Protein AF-A0A381TV10-F1 (afdb_monomer_lite)

InterPro domains:
  IPR001986 Enolpyruvate transferase domain [PF00275] (2-120)
  IPR013792 RNA 3'-terminal phosphate cyclase/enolpyruvate transferase, alpha/beta [SSF55205] (2-122)
  IPR023193 3-phosphoshikimate 1-carboxyvinyltransferase, conserved site [PS00104] (57-71)
  IPR036968 Enolpyruvate transferase domain superfamily [G3DSA:3.65.10.10] (1-124)

Radius of gyration: 14.36 Å; chains: 1; bounding box: 28×39×33 Å

Structure (mmCIF, N/CA/C/O backbone):
data_AF-A0A381TV10-F1
#
_entry.id   AF-A0A381TV10-F1
#
loop_
_atom_site.group_PDB
_atom_site.id
_atom_site.type_symbol
_atom_site.label_atom_id
_atom_site.label_alt_id
_atom_site.label_comp_id
_atom_site.label_asym_id
_atom_site.label_entity_id
_atom_site.label_seq_id
_atom_site.pdbx_PDB_ins_code
_atom_site.Cartn_x
_atom_site.Cartn_y
_atom_site.Cartn_z
_atom_site.occupancy
_atom_site.B_iso_or_equiv
_atom_site.auth_seq_id
_atom_site.auth_comp_id
_atom_site.auth_asym_id
_atom_site.auth_atom_id
_atom_site.pdbx_PDB_model_num
ATOM 1 N N . MET A 1 1 ? -2.632 3.623 8.572 1.00 87.94 1 MET A N 1
ATOM 2 C CA . MET A 1 1 ? -3.908 3.319 7.891 1.00 87.94 1 MET A CA 1
ATOM 3 C C . MET A 1 1 ? -4.742 2.314 8.672 1.00 87.94 1 MET A C 1
ATOM 5 O O . MET A 1 1 ? -5.803 2.692 9.119 1.00 87.94 1 MET A O 1
ATOM 9 N N . LEU A 1 2 ? -4.292 1.072 8.886 1.00 91.69 2 LEU A N 1
ATOM 10 C CA . LEU A 1 2 ? -5.159 0.019 9.450 1.00 91.69 2 LEU A CA 1
ATOM 11 C C . LEU A 1 2 ? -5.607 0.226 10.913 1.00 91.69 2 LEU A C 1
ATOM 13 O O . LEU A 1 2 ? -6.577 -0.389 11.332 1.00 91.69 2 LEU A O 1
ATOM 17 N N . ALA A 1 3 ? -4.914 1.065 11.687 1.00 93.31 3 ALA A N 1
ATOM 18 C CA . ALA A 1 3 ? -5.284 1.382 13.067 1.00 93.31 3 ALA A CA 1
ATOM 19 C C . ALA A 1 3 ? -6.505 2.318 13.152 1.00 93.31 3 ALA A C 1
ATOM 21 O O . ALA A 1 3 ? -6.863 2.969 12.171 1.00 93.31 3 ALA A O 1
ATOM 22 N N . GLU A 1 4 ? -7.093 2.425 14.343 1.00 92.38 4 GLU A N 1
ATOM 23 C CA . GLU A 1 4 ? -8.036 3.488 14.707 1.00 92.38 4 GLU A CA 1
ATOM 24 C C . GLU A 1 4 ? -7.279 4.723 15.239 1.00 92.38 4 GLU A C 1
ATOM 26 O O . GLU A 1 4 ? -6.196 4.598 15.815 1.00 92.38 4 GLU A O 1
ATOM 31 N N . GLY A 1 5 ? -7.848 5.921 15.071 1.00 93.56 5 GLY A N 1
ATOM 32 C CA . GLY A 1 5 ? -7.325 7.157 15.666 1.00 93.56 5 GLY A CA 1
ATOM 33 C C . GLY A 1 5 ? -6.203 7.813 14.859 1.00 93.56 5 GLY A C 1
ATOM 34 O O . GLY A 1 5 ? -6.201 7.764 13.635 1.00 93.56 5 GLY A O 1
ATOM 35 N N . HIS A 1 6 ? -5.260 8.474 15.533 1.00 94.75 6 HIS A N 1
ATOM 36 C CA . HIS A 1 6 ? -4.122 9.147 14.898 1.00 94.75 6 HIS A CA 1
ATOM 37 C C . HIS A 1 6 ? -2.813 8.497 15.342 1.00 94.75 6 HIS A C 1
ATOM 39 O O . HIS A 1 6 ? -2.603 8.254 16.529 1.00 94.75 6 HIS A O 1
ATOM 45 N N . THR A 1 7 ? -1.927 8.216 14.389 1.00 96.75 7 THR A N 1
ATOM 46 C CA . THR A 1 7 ? -0.581 7.699 14.660 1.00 96.75 7 THR A CA 1
ATOM 47 C C . THR A 1 7 ? 0.454 8.723 14.232 1.00 96.75 7 THR A C 1
ATOM 49 O O . THR A 1 7 ? 0.514 9.086 13.058 1.00 96.75 7 THR A O 1
ATOM 52 N N . GLU A 1 8 ? 1.298 9.145 15.170 1.00 96.38 8 GLU A N 1
ATOM 53 C CA . GLU A 1 8 ? 2.472 9.962 14.877 1.00 96.38 8 GLU A CA 1
ATOM 54 C C . GLU A 1 8 ? 3.708 9.076 14.740 1.00 96.38 8 GLU A C 1
ATOM 56 O O . GLU A 1 8 ? 4.010 8.255 15.608 1.00 96.38 8 GLU A O 1
ATOM 61 N N . ILE A 1 9 ? 4.427 9.235 13.632 1.00 94.88 9 ILE A N 1
ATOM 62 C CA . ILE A 1 9 ? 5.675 8.523 13.366 1.00 94.88 9 ILE A CA 1
ATOM 63 C C . ILE A 1 9 ? 6.804 9.545 13.398 1.00 94.88 9 ILE A C 1
ATOM 65 O O . ILE A 1 9 ? 6.805 10.500 12.622 1.00 94.88 9 ILE A O 1
ATOM 69 N N . HIS A 1 10 ? 7.763 9.325 14.294 1.00 94.62 10 HIS A N 1
ATOM 70 C CA . HIS A 1 10 ? 8.947 10.163 14.472 1.00 94.62 10 HIS A CA 1
ATOM 71 C C . HIS A 1 10 ? 10.178 9.525 13.834 1.00 94.62 10 HIS A C 1
ATOM 73 O O . HIS A 1 10 ? 10.244 8.304 13.686 1.00 94.62 10 HIS A O 1
ATOM 79 N N . ASN A 1 11 ? 11.181 10.357 13.531 1.00 92.69 11 ASN A N 1
ATOM 80 C CA . ASN A 1 11 ? 12.442 9.925 12.924 1.00 92.69 11 ASN A CA 1
ATOM 81 C C . ASN A 1 11 ? 12.212 9.130 11.627 1.00 92.69 11 ASN A C 1
ATOM 83 O O . ASN A 1 11 ? 12.858 8.112 11.369 1.00 92.69 11 ASN A O 1
ATOM 87 N N . LEU A 1 12 ? 11.234 9.576 10.837 1.00 91.12 12 LEU A N 1
ATOM 88 C CA . LEU A 1 12 ? 10.893 8.953 9.575 1.00 91.12 12 LEU A CA 1
ATOM 89 C C . LEU A 1 12 ? 12.065 9.111 8.602 1.00 91.12 12 LEU A C 1
ATOM 91 O O . LEU A 1 12 ? 12.575 10.213 8.403 1.00 91.12 12 LEU A O 1
ATOM 95 N N . LEU A 1 13 ? 12.479 8.011 7.977 1.00 89.50 13 LEU A N 1
ATOM 96 C CA . LEU A 1 13 ? 13.496 8.055 6.936 1.00 89.50 13 LEU A CA 1
ATOM 97 C C . LEU A 1 13 ? 12.960 8.842 5.732 1.00 89.50 13 LEU A C 1
ATOM 99 O O . LEU A 1 13 ? 12.031 8.378 5.065 1.00 89.50 13 LEU A O 1
ATOM 103 N N . ASP A 1 14 ? 13.562 9.990 5.417 1.00 88.12 14 ASP A N 1
ATOM 104 C CA . ASP A 1 14 ? 13.262 10.704 4.175 1.00 88.12 14 ASP A CA 1
ATOM 105 C C . ASP A 1 14 ? 13.939 9.992 2.998 1.00 88.12 14 ASP A C 1
ATOM 107 O O . ASP A 1 14 ? 15.118 10.178 2.705 1.00 88.12 14 ASP A O 1
ATOM 111 N N . SER A 1 15 ? 13.178 9.109 2.359 1.00 90.88 15 SER A N 1
ATOM 112 C CA . SER A 1 15 ? 13.596 8.335 1.195 1.00 90.88 15 SER A CA 1
ATOM 113 C C . SER A 1 15 ? 12.498 8.324 0.143 1.00 90.88 15 SER A C 1
ATOM 115 O O . SER A 1 15 ? 11.328 8.582 0.445 1.00 90.88 15 SER A O 1
ATOM 117 N N . ASP A 1 16 ? 12.862 7.973 -1.088 1.00 89.44 16 ASP A N 1
ATOM 118 C CA . ASP A 1 16 ? 11.888 7.810 -2.166 1.00 89.44 16 ASP A CA 1
ATOM 119 C C . ASP A 1 16 ? 10.818 6.774 -1.808 1.00 89.44 16 ASP A C 1
ATOM 121 O O . ASP A 1 16 ? 9.639 7.023 -2.039 1.00 89.44 16 ASP A O 1
ATOM 125 N N . ASP A 1 17 ? 11.190 5.663 -1.170 1.00 91.38 17 ASP A N 1
ATOM 126 C CA . ASP A 1 17 ? 10.247 4.629 -0.735 1.00 91.38 17 ASP A CA 1
ATOM 127 C C . ASP A 1 17 ? 9.186 5.191 0.225 1.00 91.38 17 ASP A C 1
ATOM 129 O O . ASP A 1 17 ? 7.987 4.967 0.036 1.00 91.38 17 ASP A O 1
ATOM 133 N N . THR A 1 18 ? 9.612 5.986 1.210 1.00 92.25 18 THR A N 1
ATOM 134 C CA . THR A 1 18 ? 8.706 6.651 2.156 1.00 92.25 18 THR A CA 1
ATOM 135 C C . THR A 1 18 ? 7.779 7.635 1.447 1.00 92.25 18 THR A C 1
ATOM 137 O O . THR A 1 18 ? 6.578 7.656 1.711 1.00 92.25 18 THR A O 1
ATOM 140 N N . ARG A 1 19 ? 8.311 8.430 0.511 1.00 93.25 19 ARG A N 1
ATOM 141 C CA . ARG A 1 19 ? 7.522 9.400 -0.263 1.00 93.25 19 ARG A CA 1
ATOM 142 C C . ARG A 1 19 ? 6.463 8.696 -1.111 1.00 93.25 19 ARG A C 1
ATOM 144 O O . ARG A 1 19 ? 5.305 9.099 -1.082 1.00 93.25 19 ARG A O 1
ATOM 151 N N . ARG A 1 20 ? 6.820 7.588 -1.773 1.00 95.81 20 ARG A N 1
ATOM 152 C CA . ARG A 1 20 ? 5.874 6.767 -2.550 1.00 95.81 20 ARG A CA 1
ATOM 153 C C . ARG A 1 20 ? 4.801 6.127 -1.679 1.00 95.81 20 ARG A C 1
ATOM 155 O O . ARG A 1 20 ? 3.653 6.055 -2.104 1.00 95.81 20 ARG A O 1
ATOM 162 N N . MET A 1 21 ? 5.143 5.703 -0.462 1.00 95.88 21 MET A N 1
ATOM 163 C CA . MET A 1 21 ? 4.147 5.215 0.494 1.00 95.88 21 MET A CA 1
ATOM 164 C C . MET A 1 21 ? 3.150 6.317 0.878 1.00 95.88 21 MET A C 1
ATOM 166 O O . MET A 1 21 ? 1.946 6.078 0.854 1.00 95.88 21 MET A O 1
ATOM 170 N N . VAL A 1 22 ? 3.624 7.526 1.196 1.00 95.38 22 VAL A N 1
ATOM 171 C CA . VAL A 1 22 ? 2.744 8.656 1.543 1.00 95.38 22 VAL A CA 1
ATOM 172 C C . VAL A 1 22 ? 1.844 9.048 0.367 1.00 95.38 22 VAL A C 1
ATOM 174 O O . VAL A 1 22 ? 0.638 9.201 0.549 1.00 95.38 22 VAL A O 1
ATOM 177 N N . GLU A 1 23 ? 2.390 9.140 -0.848 1.00 96.25 23 GLU A N 1
ATOM 178 C CA . GLU A 1 23 ? 1.612 9.392 -2.073 1.00 96.25 23 GLU A CA 1
ATOM 179 C C . GLU A 1 23 ? 0.519 8.333 -2.285 1.00 96.25 23 GLU A C 1
ATOM 181 O O . GLU A 1 23 ? -0.626 8.672 -2.598 1.00 96.25 23 GLU A O 1
ATOM 186 N N . ALA A 1 24 ? 0.846 7.055 -2.074 1.00 97.31 24 ALA A N 1
ATOM 187 C CA . ALA A 1 24 ? -0.111 5.962 -2.189 1.00 97.31 24 ALA A CA 1
ATOM 188 C C . ALA A 1 24 ? -1.225 6.059 -1.139 1.00 97.31 24 ALA A C 1
ATOM 190 O O . ALA A 1 24 ? -2.395 5.931 -1.486 1.00 97.31 24 ALA A O 1
ATOM 191 N N . LEU A 1 25 ? -0.886 6.343 0.123 1.00 96.62 25 LEU A N 1
ATOM 192 C CA . LEU A 1 25 ? -1.870 6.543 1.192 1.00 96.62 25 LEU A CA 1
ATOM 193 C C . LEU A 1 25 ? -2.818 7.709 0.879 1.00 96.62 25 LEU A C 1
ATOM 195 O O . LEU A 1 25 ? -4.033 7.542 0.975 1.00 96.62 25 LEU A O 1
ATOM 199 N N . ASN A 1 26 ? -2.283 8.842 0.421 1.00 96.50 26 ASN A N 1
ATOM 200 C CA . ASN A 1 26 ? -3.094 9.984 -0.002 1.00 96.50 26 ASN A CA 1
ATOM 201 C C . ASN A 1 26 ? -4.007 9.631 -1.189 1.00 96.50 26 ASN A C 1
ATOM 203 O O . ASN A 1 26 ? -5.175 10.011 -1.198 1.00 96.50 26 ASN A O 1
ATOM 207 N N . THR A 1 27 ? -3.509 8.860 -2.164 1.00 97.44 27 THR A N 1
ATOM 208 C CA . THR A 1 27 ? -4.307 8.376 -3.311 1.00 97.44 27 THR A CA 1
ATOM 209 C C . THR A 1 27 ? -5.450 7.463 -2.864 1.00 97.44 27 THR A C 1
ATOM 211 O O . THR A 1 27 ? -6.536 7.505 -3.433 1.00 97.44 27 THR A O 1
ATOM 214 N N . LEU A 1 28 ? -5.233 6.674 -1.809 1.00 97.06 28 LEU A N 1
ATOM 215 C CA . LEU A 1 28 ? -6.264 5.846 -1.184 1.00 97.06 28 LEU A CA 1
ATOM 216 C C . LEU A 1 28 ? -7.251 6.657 -0.325 1.00 97.06 28 LEU A C 1
ATOM 218 O O . LEU A 1 28 ? -8.169 6.077 0.248 1.00 97.06 28 LEU A O 1
ATOM 222 N N . GLY A 1 29 ? -7.080 7.979 -0.222 1.00 96.00 29 GLY A N 1
ATOM 223 C CA . GLY A 1 29 ? -7.914 8.873 0.584 1.00 96.00 29 GLY A CA 1
ATOM 224 C C . GLY A 1 29 ? -7.583 8.865 2.078 1.00 96.00 29 GLY A C 1
ATOM 225 O O . GLY A 1 29 ? -8.363 9.377 2.881 1.00 96.00 29 GLY A O 1
ATOM 226 N N . VAL A 1 30 ? -6.447 8.285 2.474 1.00 96.44 30 VAL A N 1
ATOM 227 C CA . VAL A 1 30 ? -5.966 8.312 3.860 1.00 96.44 30 VAL A CA 1
ATOM 228 C C . VAL A 1 30 ? -5.322 9.664 4.127 1.00 96.44 30 VAL A C 1
ATOM 230 O O . VAL A 1 30 ? -4.407 10.073 3.420 1.00 96.44 30 VAL A O 1
ATOM 233 N N . GLU A 1 31 ? -5.769 10.345 5.177 1.00 96.00 31 GLU A N 1
ATOM 234 C CA . GLU A 1 31 ? -5.208 11.634 5.576 1.00 96.00 31 GLU A CA 1
ATOM 235 C C . GLU A 1 31 ? -3.810 11.443 6.188 1.00 96.00 31 GLU A C 1
ATOM 237 O O . GLU A 1 31 ? -3.651 10.798 7.233 1.00 96.00 31 GLU A O 1
ATOM 242 N N . VAL A 1 32 ? -2.797 12.010 5.527 1.00 96.44 32 VAL A N 1
ATOM 243 C CA . VAL A 1 32 ? -1.411 12.045 6.001 1.00 96.44 32 VAL A CA 1
ATOM 244 C C . VAL A 1 32 ? -0.931 13.492 6.057 1.00 96.44 32 VAL A C 1
ATOM 246 O O . VAL A 1 32 ? -0.894 14.189 5.045 1.00 96.44 32 VAL A O 1
ATOM 249 N N . LEU A 1 33 ? -0.530 13.938 7.246 1.00 95.00 33 LEU A N 1
ATOM 250 C CA . LEU A 1 33 ? 0.077 15.248 7.471 1.00 95.00 33 LEU A CA 1
ATOM 251 C C . LEU A 1 33 ? 1.588 15.085 7.620 1.00 95.00 33 LEU A C 1
ATOM 253 O O . LEU A 1 33 ? 2.049 14.310 8.458 1.00 95.00 33 LEU A O 1
ATOM 257 N N . GLU A 1 34 ? 2.360 15.824 6.827 1.00 94.12 34 GLU A N 1
ATOM 258 C CA . GLU A 1 34 ? 3.821 15.740 6.827 1.00 94.12 34 GLU A CA 1
ATOM 259 C C . GLU A 1 34 ? 4.468 16.972 7.473 1.00 94.12 34 GLU A C 1
ATOM 261 O O . GLU A 1 34 ? 4.223 18.104 7.059 1.00 94.12 34 GLU A O 1
ATOM 266 N N . ASP A 1 35 ? 5.364 16.747 8.435 1.00 92.75 35 ASP A N 1
ATOM 267 C CA . ASP A 1 35 ? 6.332 17.732 8.923 1.00 92.75 35 ASP A CA 1
ATOM 268 C C . ASP A 1 35 ? 7.747 17.235 8.608 1.00 92.75 35 ASP A C 1
ATOM 270 O O . ASP A 1 35 ? 8.425 16.578 9.406 1.00 92.75 35 ASP A O 1
ATOM 274 N N . ARG A 1 36 ? 8.194 17.552 7.391 1.00 84.56 36 ARG A N 1
ATOM 275 C CA . ARG A 1 36 ? 9.505 17.132 6.881 1.00 84.56 36 ARG A CA 1
ATOM 276 C C . ARG A 1 36 ? 10.669 17.820 7.590 1.00 84.56 36 ARG A C 1
ATOM 278 O O . ARG A 1 36 ? 11.746 17.242 7.652 1.00 84.56 36 ARG A O 1
ATOM 285 N N . ASN A 1 37 ? 10.464 18.998 8.183 1.00 88.75 37 ASN A N 1
ATOM 286 C CA . ASN A 1 37 ? 11.516 19.673 8.951 1.00 88.75 37 ASN A CA 1
ATOM 287 C C . ASN A 1 37 ? 11.875 18.889 10.220 1.00 88.75 37 ASN A C 1
ATOM 289 O O . ASN A 1 37 ? 13.007 18.962 10.695 1.00 88.75 37 ASN A O 1
ATOM 293 N N . GLN A 1 38 ? 10.914 18.141 10.764 1.00 89.94 38 GLN A N 1
ATOM 294 C CA . GLN A 1 38 ? 11.079 17.341 11.977 1.00 89.94 38 GLN A CA 1
ATOM 295 C C . GLN A 1 38 ? 11.103 15.831 11.704 1.00 89.94 38 GLN A C 1
ATOM 297 O O . GLN A 1 38 ? 11.072 15.045 12.652 1.00 89.94 38 GLN A O 1
ATOM 302 N N . ASN A 1 39 ? 11.158 15.416 10.430 1.00 91.81 39 ASN A N 1
ATOM 303 C CA . ASN A 1 39 ? 11.036 14.016 10.007 1.00 91.81 39 ASN A CA 1
ATOM 304 C C . ASN A 1 39 ? 9.859 13.305 10.700 1.00 91.81 39 ASN A C 1
ATOM 306 O O . ASN A 1 39 ? 10.005 12.195 11.226 1.00 91.81 39 ASN A O 1
ATOM 310 N N . ARG A 1 40 ? 8.704 13.979 10.750 1.00 94.50 40 ARG A N 1
ATOM 311 C CA . ARG A 1 40 ? 7.480 13.476 11.376 1.00 94.50 40 ARG A CA 1
ATOM 312 C C . ARG A 1 40 ? 6.359 13.391 10.353 1.00 94.50 40 ARG A C 1
ATOM 314 O O . ARG A 1 40 ? 6.187 14.289 9.533 1.00 94.50 40 ARG A O 1
ATOM 321 N N . ILE A 1 41 ? 5.557 12.339 10.456 1.00 95.50 41 ILE A N 1
ATOM 322 C CA . ILE A 1 41 ? 4.252 12.267 9.795 1.00 95.50 41 ILE A CA 1
ATOM 323 C C . ILE A 1 41 ? 3.172 11.911 10.811 1.00 95.50 41 ILE A C 1
ATOM 325 O O . ILE A 1 41 ? 3.426 11.157 11.752 1.00 95.50 41 ILE A O 1
ATOM 329 N N . SER A 1 42 ? 1.972 12.442 10.608 1.00 96.06 42 SER A N 1
ATOM 330 C CA . SER A 1 42 ? 0.762 12.034 11.319 1.00 96.06 42 SER A CA 1
ATOM 331 C C . SER A 1 42 ? -0.179 11.373 10.324 1.00 96.06 42 SER A C 1
ATOM 333 O O . SER A 1 42 ? -0.516 11.962 9.298 1.00 96.06 42 SER A O 1
ATOM 335 N N . VAL A 1 43 ? -0.566 10.132 10.599 1.00 96.75 43 VAL A N 1
ATOM 336 C CA . VAL A 1 43 ? -1.467 9.350 9.749 1.00 96.75 43 VAL A CA 1
ATOM 337 C C . VAL A 1 43 ? -2.772 9.151 10.497 1.00 96.75 43 VAL A C 1
ATOM 339 O O . VAL A 1 43 ? -2.782 8.578 11.592 1.00 96.75 43 VAL A O 1
ATOM 342 N N . LYS A 1 44 ? -3.881 9.564 9.885 1.00 96.50 44 LYS A N 1
ATOM 343 C CA . LYS A 1 44 ? -5.212 9.230 10.383 1.00 96.50 44 LYS A CA 1
ATOM 344 C C . LYS A 1 44 ? -5.531 7.780 10.035 1.00 96.50 44 LYS A C 1
ATOM 346 O O . LYS A 1 44 ? -5.550 7.373 8.874 1.00 96.50 44 LYS A O 1
ATOM 351 N N . GLY A 1 45 ? -5.720 6.981 11.068 1.00 94.38 45 GLY A N 1
ATOM 352 C CA . GLY A 1 45 ? -6.202 5.620 10.980 1.00 94.38 45 GLY A CA 1
ATOM 353 C C . GLY A 1 45 ? -7.616 5.559 10.407 1.00 94.38 45 GLY A C 1
ATOM 354 O O . GLY A 1 45 ? -8.454 6.414 10.686 1.00 94.38 45 GLY A O 1
ATOM 355 N N . THR A 1 46 ? -7.869 4.544 9.591 1.00 93.56 46 THR A N 1
ATOM 356 C CA . THR A 1 46 ? -9.159 4.280 8.948 1.00 93.56 46 THR A CA 1
ATOM 357 C C . THR A 1 46 ? -9.777 2.964 9.424 1.00 93.56 46 THR A C 1
ATOM 359 O O . THR A 1 46 ? -10.765 2.506 8.852 1.00 93.56 46 THR A O 1
ATOM 362 N N . SER A 1 47 ? -9.195 2.329 10.448 1.00 91.12 47 SER A N 1
ATOM 363 C CA . SER A 1 47 ? -9.647 1.044 11.002 1.00 91.12 47 SER A CA 1
ATOM 364 C C . SER A 1 47 ? -9.829 -0.040 9.931 1.00 91.12 47 SER A C 1
ATOM 366 O O . SER A 1 47 ? -10.795 -0.795 9.949 1.00 91.12 47 SER A O 1
ATOM 368 N N . GLY A 1 48 ? -8.929 -0.069 8.943 1.00 87.06 48 GLY A N 1
ATOM 369 C CA . GLY A 1 48 ? -8.973 -1.013 7.820 1.00 87.06 48 GLY A CA 1
ATOM 370 C C . GLY A 1 48 ? -9.884 -0.601 6.661 1.00 87.06 48 GLY A C 1
ATOM 371 O O . GLY A 1 48 ? -9.773 -1.170 5.581 1.00 87.06 48 GLY A O 1
ATOM 372 N N . THR A 1 49 ? -10.716 0.430 6.829 1.00 91.12 49 THR A N 1
ATOM 373 C CA . THR A 1 49 ? -11.539 0.962 5.735 1.00 91.12 49 THR A CA 1
ATOM 374 C C . THR A 1 49 ? -10.652 1.689 4.732 1.00 91.12 49 THR A C 1
ATOM 376 O O . THR A 1 49 ? -9.830 2.521 5.114 1.00 91.12 49 THR A O 1
ATOM 379 N N . ILE A 1 50 ? -10.819 1.404 3.446 1.00 94.81 50 ILE A N 1
ATOM 380 C CA . ILE A 1 50 ? -10.116 2.105 2.370 1.00 94.81 50 ILE A CA 1
ATOM 381 C C . ILE A 1 50 ? -11.104 3.112 1.770 1.00 94.81 50 ILE A C 1
ATOM 383 O O . ILE A 1 50 ? -12.126 2.686 1.238 1.00 94.81 50 ILE A O 1
ATOM 387 N N . PRO A 1 51 ? -10.862 4.430 1.902 1.00 93.56 51 PRO A N 1
ATOM 388 C CA . PRO A 1 51 ? -11.836 5.454 1.511 1.00 93.56 51 PRO A CA 1
ATOM 389 C C . PRO A 1 51 ? -12.253 5.451 0.036 1.00 93.56 51 PRO A C 1
ATOM 391 O O . PRO A 1 51 ? -13.352 5.902 -0.284 1.00 93.56 51 PRO A O 1
ATOM 394 N N . VAL A 1 52 ? -11.387 4.976 -0.860 1.00 96.31 52 VAL A N 1
ATOM 395 C CA . VAL A 1 52 ? -11.661 4.896 -2.301 1.00 96.31 52 VAL A CA 1
ATOM 396 C C . VAL A 1 52 ? -11.940 3.459 -2.732 1.00 96.31 52 VAL A C 1
ATOM 398 O O . VAL A 1 52 ? -11.383 2.517 -2.174 1.00 96.31 52 VAL A O 1
ATOM 401 N N . THR A 1 53 ? -12.761 3.301 -3.770 1.00 96.31 53 THR A N 1
ATOM 402 C CA . THR A 1 53 ? -13.120 1.997 -4.350 1.00 96.31 53 THR A CA 1
ATOM 403 C C . THR A 1 53 ? -12.343 1.663 -5.622 1.00 96.31 53 THR A C 1
ATOM 405 O O . THR A 1 53 ? -12.411 0.533 -6.096 1.00 96.31 53 THR A O 1
ATOM 408 N N . GLU A 1 54 ? -11.597 2.613 -6.187 1.00 97.94 54 GLU A N 1
ATOM 409 C CA . GLU A 1 54 ? -10.689 2.365 -7.303 1.00 97.94 54 GLU A CA 1
ATOM 410 C C . GLU A 1 54 ? -9.448 3.254 -7.201 1.00 97.94 54 GLU A C 1
ATOM 412 O O . GLU A 1 54 ? -9.560 4.454 -6.947 1.00 97.94 54 GLU A O 1
ATOM 417 N N . ALA A 1 55 ? -8.260 2.678 -7.405 1.00 97.94 55 ALA A N 1
ATOM 418 C CA . ALA A 1 55 ? -7.026 3.452 -7.527 1.00 97.94 55 ALA A CA 1
ATOM 419 C C . ALA A 1 55 ? -5.932 2.706 -8.299 1.00 97.94 55 ALA A C 1
ATOM 421 O O . ALA A 1 55 ? -5.799 1.485 -8.215 1.00 97.94 55 ALA A O 1
ATOM 422 N N . THR A 1 56 ? -5.083 3.464 -8.996 1.00 98.19 56 THR A N 1
ATOM 423 C CA . THR A 1 56 ? -3.790 2.976 -9.495 1.00 98.19 56 THR A CA 1
ATOM 424 C C . THR A 1 56 ? -2.670 3.624 -8.690 1.00 98.19 56 THR A C 1
ATOM 426 O O . THR A 1 56 ? -2.545 4.846 -8.667 1.00 98.19 56 THR A O 1
ATOM 429 N N . LEU A 1 57 ? -1.852 2.810 -8.028 1.00 98.06 57 LEU A N 1
ATOM 430 C CA . LEU A 1 57 ? -0.754 3.243 -7.172 1.00 98.06 57 LEU A CA 1
ATOM 431 C C . LEU A 1 57 ? 0.566 3.091 -7.930 1.00 98.06 57 LEU A C 1
ATOM 433 O O . LEU A 1 57 ? 1.016 1.975 -8.192 1.00 98.06 57 LEU A O 1
ATOM 437 N N . MET A 1 58 ? 1.194 4.217 -8.274 1.00 97.19 58 MET A N 1
ATOM 438 C CA . MET A 1 58 ? 2.490 4.242 -8.953 1.00 97.19 58 MET A CA 1
ATOM 439 C C . MET A 1 58 ? 3.626 4.333 -7.929 1.00 97.19 58 MET A C 1
ATOM 441 O O . MET A 1 58 ? 4.003 5.409 -7.472 1.00 97.19 58 MET A O 1
ATOM 445 N N . LEU A 1 59 ? 4.195 3.186 -7.570 1.00 96.69 59 LEU A N 1
ATOM 446 C CA . LEU A 1 59 ? 5.115 3.041 -6.438 1.00 96.69 59 LEU A CA 1
ATOM 447 C C . LEU A 1 59 ? 6.595 3.173 -6.820 1.00 96.69 59 LEU A C 1
ATOM 449 O O . LEU A 1 59 ? 7.478 2.867 -6.020 1.00 96.69 59 LEU A O 1
ATOM 453 N N . GLY A 1 60 ? 6.908 3.622 -8.037 1.00 94.56 60 GLY A N 1
ATOM 454 C CA . GLY A 1 60 ? 8.293 3.778 -8.483 1.00 94.56 60 GLY A CA 1
ATOM 455 C C . GLY A 1 60 ? 9.075 2.465 -8.367 1.00 94.56 60 GLY A C 1
ATOM 456 O O . GLY A 1 60 ? 8.670 1.455 -8.934 1.00 94.56 60 GLY A O 1
ATOM 457 N N . ASN A 1 61 ? 10.195 2.474 -7.637 1.00 93.31 61 ASN A N 1
ATOM 458 C CA . ASN A 1 61 ? 10.976 1.276 -7.296 1.00 93.31 61 ASN A CA 1
ATOM 459 C C . ASN A 1 61 ? 10.854 0.900 -5.800 1.00 93.31 61 ASN A C 1
ATOM 461 O O . ASN A 1 61 ? 11.698 0.164 -5.276 1.00 93.31 61 ASN A O 1
ATOM 465 N N . ALA A 1 62 ? 9.809 1.387 -5.120 1.00 93.50 62 ALA A N 1
ATOM 466 C CA . ALA A 1 62 ? 9.588 1.213 -3.687 1.00 93.50 62 ALA A CA 1
ATOM 467 C C . ALA A 1 62 ? 9.107 -0.203 -3.348 1.00 93.50 62 ALA A C 1
ATOM 469 O O . ALA A 1 62 ? 7.915 -0.483 -3.194 1.00 93.50 62 ALA A O 1
ATOM 470 N N . GLY A 1 63 ? 10.058 -1.135 -3.259 1.00 88.38 63 GLY A N 1
ATOM 471 C CA . GLY A 1 63 ? 9.772 -2.543 -2.964 1.00 88.38 63 GLY A CA 1
ATOM 472 C C . GLY A 1 63 ? 9.195 -2.730 -1.560 1.00 88.38 63 GLY A C 1
ATOM 473 O O . GLY A 1 63 ? 8.399 -3.640 -1.329 1.00 88.38 63 GLY A O 1
ATOM 474 N N . THR A 1 64 ? 9.563 -1.830 -0.647 1.00 91.25 64 THR A N 1
ATOM 475 C CA . THR A 1 64 ? 9.059 -1.789 0.729 1.00 91.25 64 THR A CA 1
ATOM 476 C C . THR A 1 64 ? 7.612 -1.302 0.817 1.00 91.25 64 THR A C 1
ATOM 478 O O . THR A 1 64 ? 6.955 -1.575 1.816 1.00 91.25 64 THR A O 1
ATOM 481 N N . ALA A 1 65 ? 7.087 -0.655 -0.232 1.00 94.94 65 ALA A N 1
ATOM 482 C CA . ALA A 1 65 ? 5.703 -0.198 -0.283 1.00 94.94 65 ALA A CA 1
ATOM 483 C C . ALA A 1 65 ? 4.771 -1.199 -0.971 1.00 94.94 65 ALA A C 1
ATOM 485 O O . ALA A 1 65 ? 3.696 -1.501 -0.453 1.00 94.94 65 ALA A O 1
ATOM 486 N N . ILE A 1 66 ? 5.187 -1.758 -2.112 1.00 96.25 66 ILE A N 1
ATOM 487 C CA . ILE A 1 66 ? 4.295 -2.580 -2.942 1.00 96.25 66 ILE A CA 1
ATOM 488 C C . ILE A 1 66 ? 3.822 -3.852 -2.239 1.00 96.25 66 ILE A C 1
ATOM 490 O O . ILE A 1 66 ? 2.649 -4.198 -2.336 1.00 96.25 66 ILE A O 1
ATOM 494 N N . ARG A 1 67 ? 4.700 -4.532 -1.490 1.00 96.62 67 ARG A N 1
ATOM 495 C CA . ARG A 1 67 ? 4.356 -5.795 -0.820 1.00 96.62 67 ARG A CA 1
ATOM 496 C C . ARG A 1 67 ? 3.341 -5.587 0.315 1.00 96.62 67 ARG A C 1
ATOM 498 O O . ARG A 1 67 ? 2.297 -6.237 0.265 1.00 96.62 67 ARG A O 1
ATOM 505 N N . PRO A 1 68 ? 3.566 -4.678 1.290 1.00 96.88 68 PRO A N 1
ATOM 506 C CA . PRO A 1 68 ? 2.566 -4.406 2.320 1.00 96.88 68 PRO A CA 1
ATOM 507 C C . PRO A 1 68 ? 1.253 -3.870 1.757 1.00 96.88 68 PRO A C 1
ATOM 509 O O . PRO A 1 68 ? 0.199 -4.305 2.204 1.00 96.88 68 PRO A O 1
ATOM 512 N N . LEU A 1 69 ? 1.299 -2.964 0.771 1.00 97.25 69 LEU A N 1
ATOM 513 C CA . LEU A 1 69 ? 0.080 -2.422 0.171 1.00 97.25 69 LEU A CA 1
ATOM 514 C C . LEU A 1 69 ? -0.711 -3.507 -0.560 1.00 97.25 69 LEU A C 1
ATOM 516 O O . LEU A 1 69 ? -1.915 -3.580 -0.368 1.00 97.25 69 LEU A O 1
ATOM 520 N N . THR A 1 70 ? -0.054 -4.400 -1.309 1.00 97.56 70 THR A N 1
ATOM 521 C CA . THR A 1 70 ? -0.739 -5.520 -1.981 1.00 97.56 70 THR A CA 1
ATOM 522 C C . THR A 1 70 ? -1.566 -6.331 -0.985 1.00 97.56 70 THR A C 1
ATOM 524 O O . THR A 1 70 ? -2.735 -6.582 -1.239 1.00 97.56 70 THR A O 1
ATOM 527 N N . ALA A 1 71 ? -0.987 -6.691 0.166 1.00 97.00 71 ALA A N 1
ATOM 528 C CA . ALA A 1 71 ? -1.697 -7.440 1.201 1.00 97.00 71 ALA A CA 1
ATOM 529 C C . ALA A 1 71 ? -2.747 -6.597 1.944 1.00 97.00 71 ALA A C 1
ATOM 531 O O . ALA A 1 71 ? -3.828 -7.081 2.241 1.00 97.00 71 ALA A O 1
ATOM 532 N N . ALA A 1 72 ? -2.456 -5.333 2.256 1.00 96.38 72 ALA A N 1
ATOM 533 C CA . ALA A 1 72 ? -3.391 -4.483 2.992 1.00 96.38 72 ALA A CA 1
ATOM 534 C C . ALA A 1 72 ? -4.651 -4.163 2.173 1.00 96.38 72 ALA A C 1
ATOM 536 O O . ALA A 1 72 ? -5.741 -4.102 2.736 1.00 96.38 72 ALA A O 1
ATOM 537 N N . LEU A 1 73 ? -4.509 -3.975 0.856 1.00 97.12 73 LEU A N 1
ATOM 538 C CA . LEU 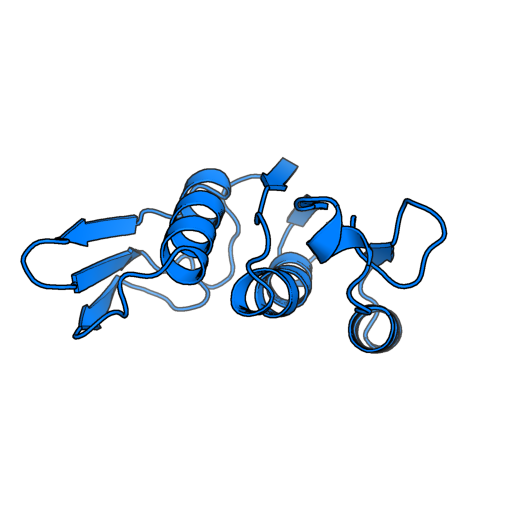A 1 73 ? -5.627 -3.653 -0.030 1.00 97.12 73 LEU A CA 1
ATOM 539 C C . LEU A 1 73 ? -6.636 -4.802 -0.148 1.00 97.12 73 LEU A C 1
ATOM 541 O O . LEU A 1 73 ? -7.805 -4.522 -0.391 1.00 97.12 73 LEU A O 1
ATOM 545 N N . THR A 1 74 ? -6.242 -6.063 0.079 1.00 96.44 74 THR A N 1
ATOM 546 C CA . THR A 1 74 ? -7.186 -7.197 0.022 1.00 96.44 74 THR A CA 1
ATOM 547 C C . THR A 1 74 ? -8.243 -7.151 1.124 1.00 96.44 74 THR A C 1
ATOM 549 O O . THR A 1 74 ? -9.269 -7.799 0.980 1.00 96.44 74 THR A O 1
ATOM 552 N N . LEU A 1 75 ? -7.997 -6.407 2.210 1.00 93.31 75 LEU A N 1
ATOM 553 C CA . LEU A 1 75 ? -8.917 -6.262 3.348 1.00 93.31 75 LEU A CA 1
ATOM 554 C C . LEU A 1 75 ? -10.031 -5.230 3.099 1.00 93.31 75 LEU A C 1
ATOM 556 O O . LEU A 1 75 ? -10.934 -5.084 3.919 1.00 93.31 75 LEU A O 1
ATOM 560 N N . GLY A 1 76 ? -9.917 -4.440 2.029 1.00 92.31 76 GLY A N 1
ATOM 561 C CA . GLY A 1 76 ? -10.878 -3.394 1.699 1.00 92.31 76 GLY A CA 1
ATOM 562 C C . GLY A 1 76 ? -11.970 -3.859 0.742 1.00 92.31 76 GLY A C 1
ATOM 563 O O . GLY A 1 76 ? -12.221 -5.047 0.557 1.00 92.31 76 GLY A O 1
ATOM 564 N N . GLN A 1 77 ? -12.600 -2.886 0.088 1.00 94.75 77 GLN A N 1
ATOM 565 C CA . GLN A 1 77 ? -13.556 -3.111 -0.992 1.00 94.75 77 GLN A CA 1
ATOM 566 C C . GLN A 1 77 ? -13.193 -2.217 -2.174 1.00 94.75 77 GLN A C 1
ATOM 568 O O . GLN A 1 77 ? -13.005 -1.013 -1.995 1.00 94.75 77 GLN A O 1
ATOM 573 N N . GLY A 1 78 ? -13.087 -2.790 -3.371 1.00 96.56 78 GLY A N 1
ATOM 574 C CA . GLY A 1 78 ? -12.739 -2.037 -4.572 1.00 96.56 78 GLY A CA 1
ATOM 575 C C . GLY A 1 78 ? -11.735 -2.730 -5.483 1.00 96.56 78 GLY A C 1
ATOM 576 O O . GLY A 1 78 ? -11.385 -3.892 -5.295 1.00 96.56 78 GLY A O 1
ATOM 577 N N . ARG A 1 79 ? -11.263 -1.996 -6.488 1.00 98.19 79 ARG A N 1
ATOM 578 C CA . ARG A 1 79 ? -10.293 -2.457 -7.479 1.00 98.19 79 ARG A CA 1
ATOM 579 C C . ARG A 1 79 ? -9.034 -1.604 -7.426 1.00 98.19 79 ARG A C 1
ATOM 581 O O . ARG A 1 79 ? -9.067 -0.407 -7.695 1.00 98.19 79 ARG A O 1
ATOM 588 N N . PHE A 1 80 ? -7.899 -2.224 -7.146 1.00 98.44 80 PHE A N 1
ATOM 589 C CA . PHE A 1 80 ? -6.635 -1.515 -6.997 1.00 98.44 80 PHE A CA 1
ATOM 590 C C . PHE A 1 80 ? -5.570 -2.102 -7.910 1.00 98.44 80 PHE A C 1
ATOM 592 O O . PHE A 1 80 ? -5.412 -3.317 -7.981 1.00 98.44 80 PHE A O 1
ATOM 599 N N . VAL A 1 81 ? -4.805 -1.243 -8.579 1.00 98.44 81 VAL A N 1
ATOM 600 C CA . VAL A 1 81 ? -3.658 -1.656 -9.397 1.00 98.44 81 VAL A CA 1
ATOM 601 C C . VAL A 1 81 ? -2.391 -1.060 -8.801 1.00 98.44 81 VAL A C 1
ATOM 603 O O . VAL A 1 81 ? -2.265 0.157 -8.701 1.00 98.44 81 VAL A O 1
ATOM 606 N N . LEU A 1 82 ? -1.441 -1.902 -8.410 1.00 98.38 82 LEU A N 1
ATOM 607 C CA . LEU A 1 82 ? -0.131 -1.490 -7.920 1.00 98.38 82 LEU A CA 1
ATOM 608 C C . LEU A 1 82 ? 0.903 -1.703 -9.024 1.00 98.38 82 LEU A C 1
ATOM 610 O O . LEU A 1 82 ? 1.151 -2.835 -9.441 1.00 98.38 82 LEU A O 1
ATOM 614 N N . ASP A 1 83 ? 1.529 -0.622 -9.476 1.00 97.69 83 ASP A N 1
ATOM 615 C CA . ASP A 1 83 ? 2.545 -0.641 -10.529 1.00 97.69 83 ASP A CA 1
ATOM 616 C C . ASP A 1 83 ? 3.772 0.187 -10.113 1.00 97.69 83 ASP A C 1
ATOM 618 O O . ASP A 1 83 ? 3.806 0.842 -9.068 1.00 97.69 83 ASP A O 1
ATOM 622 N N . GLY A 1 84 ? 4.817 0.147 -10.926 1.00 95.75 84 GLY A N 1
ATOM 623 C CA . GLY A 1 84 ? 6.022 0.930 -10.745 1.00 95.75 84 GLY A CA 1
ATOM 624 C C . GLY A 1 84 ? 6.782 1.123 -12.050 1.00 95.75 84 GLY A C 1
ATOM 625 O O . GLY A 1 84 ? 6.299 0.854 -13.150 1.00 95.75 84 GLY A O 1
ATOM 626 N N . VAL A 1 85 ? 8.024 1.584 -11.922 1.00 96.38 85 VAL A N 1
ATOM 627 C CA . VAL A 1 85 ? 8.936 1.697 -13.070 1.00 96.38 85 VAL A CA 1
ATOM 628 C C . VAL A 1 85 ? 9.351 0.312 -13.575 1.00 96.38 85 VAL A C 1
ATOM 630 O O . VAL A 1 85 ? 9.170 -0.687 -12.882 1.00 96.38 85 VAL A O 1
ATOM 633 N N . GLN A 1 86 ? 9.992 0.240 -14.745 1.00 95.31 86 GLN A N 1
ATOM 634 C CA . GLN A 1 86 ? 10.457 -1.023 -15.340 1.00 95.31 86 GLN A CA 1
ATOM 635 C C . GLN A 1 86 ? 11.194 -1.929 -14.342 1.00 95.31 86 GLN A C 1
ATOM 637 O O . GLN A 1 86 ? 10.897 -3.114 -14.252 1.00 95.31 86 GLN A O 1
ATOM 642 N N . ARG A 1 87 ? 12.083 -1.360 -13.517 1.00 94.94 87 ARG A N 1
ATOM 643 C CA . ARG A 1 87 ? 12.821 -2.125 -12.505 1.00 94.94 87 ARG A CA 1
ATOM 644 C C . ARG A 1 87 ? 11.914 -2.805 -11.472 1.00 94.94 87 ARG A C 1
ATOM 646 O O . ARG A 1 87 ? 12.251 -3.886 -11.001 1.00 94.94 87 ARG A O 1
ATOM 653 N N . MET A 1 88 ? 10.778 -2.200 -11.121 1.00 95.31 88 MET A N 1
ATOM 654 C CA . MET A 1 88 ? 9.778 -2.809 -10.238 1.00 95.31 88 MET A CA 1
ATOM 655 C C . MET A 1 88 ? 9.076 -3.984 -10.916 1.00 95.31 88 MET A C 1
ATOM 657 O O . MET A 1 88 ? 8.869 -5.014 -10.285 1.00 95.31 88 MET A O 1
ATOM 661 N N . ARG A 1 89 ? 8.773 -3.862 -12.212 1.00 95.88 89 ARG A N 1
ATOM 662 C CA . ARG A 1 89 ? 8.116 -4.907 -13.018 1.00 95.88 89 ARG A CA 1
ATOM 663 C C . ARG A 1 89 ? 8.989 -6.146 -13.252 1.00 95.88 89 ARG A C 1
ATOM 665 O O . ARG A 1 89 ? 8.524 -7.145 -13.785 1.00 95.88 89 ARG A O 1
ATOM 672 N N . GLU A 1 90 ? 10.247 -6.099 -12.829 1.00 95.00 90 GLU A N 1
ATOM 673 C CA . GLU A 1 90 ? 11.183 -7.227 -12.821 1.00 95.00 90 GLU A CA 1
ATOM 674 C C . GLU A 1 90 ? 11.321 -7.877 -11.434 1.00 95.00 90 GLU A C 1
ATOM 676 O O . GLU A 1 90 ? 12.054 -8.854 -11.293 1.00 95.00 90 GLU A O 1
ATOM 681 N N . A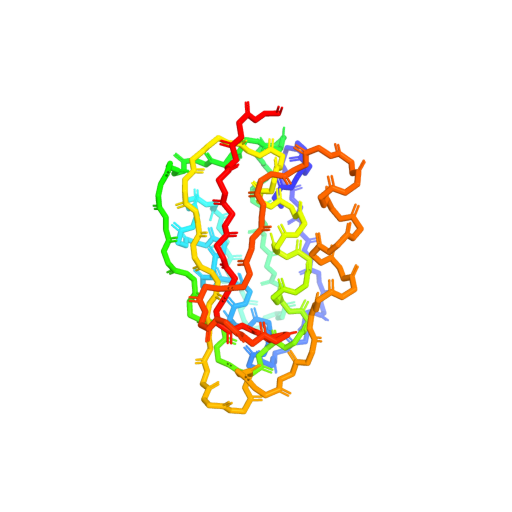RG A 1 91 ? 10.692 -7.320 -10.388 1.00 94.88 91 ARG A N 1
ATOM 682 C CA . ARG A 1 91 ? 10.817 -7.814 -9.011 1.00 94.88 91 ARG A CA 1
ATOM 683 C C . ARG A 1 91 ? 9.730 -8.846 -8.709 1.00 94.88 91 ARG A C 1
ATOM 685 O O . ARG A 1 91 ? 8.563 -8.461 -8.631 1.00 94.88 91 ARG A O 1
ATOM 692 N N . PRO A 1 92 ? 10.104 -10.105 -8.423 1.00 95.19 92 PRO A N 1
ATOM 693 C CA . PRO A 1 92 ? 9.127 -11.135 -8.119 1.00 95.19 92 PRO A CA 1
ATOM 694 C C . PRO A 1 92 ? 8.293 -10.800 -6.879 1.00 95.19 92 PRO A C 1
ATOM 696 O O . PRO A 1 92 ? 8.811 -10.401 -5.820 1.00 95.19 92 PRO A O 1
ATOM 699 N N . ILE A 1 93 ? 6.987 -10.996 -7.027 1.00 97.12 93 ILE A N 1
ATOM 700 C CA . ILE A 1 93 ? 5.981 -10.873 -5.965 1.00 97.12 93 ILE A CA 1
ATOM 701 C C . ILE A 1 93 ? 5.011 -12.065 -5.952 1.00 97.12 93 ILE A C 1
ATOM 703 O O . ILE A 1 93 ? 4.146 -12.140 -5.082 1.00 97.12 93 ILE A O 1
ATOM 707 N N . ILE A 1 94 ? 5.178 -13.020 -6.873 1.00 97.00 94 ILE A N 1
ATOM 708 C CA . ILE A 1 94 ? 4.253 -14.140 -7.066 1.00 97.00 94 ILE A CA 1
ATOM 709 C C . ILE A 1 94 ? 4.044 -14.996 -5.812 1.00 97.00 94 ILE A C 1
ATOM 711 O O . ILE A 1 94 ? 2.927 -15.436 -5.571 1.00 97.00 94 ILE A O 1
ATOM 715 N N . ASP A 1 95 ? 5.057 -15.167 -4.959 1.00 97.62 95 ASP A N 1
ATOM 716 C CA . ASP A 1 95 ? 4.911 -15.923 -3.707 1.00 97.62 95 ASP A CA 1
ATOM 717 C C . ASP A 1 95 ? 3.896 -15.269 -2.757 1.00 97.62 95 ASP A C 1
ATOM 719 O O . ASP A 1 95 ? 3.071 -15.954 -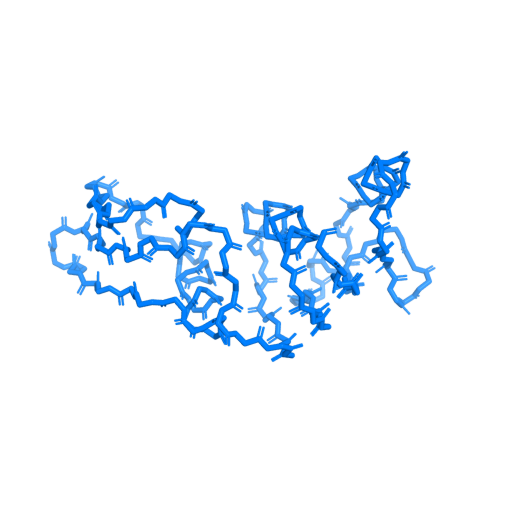2.153 1.00 97.62 95 ASP A O 1
ATOM 723 N N . LEU A 1 96 ? 3.911 -13.932 -2.669 1.00 97.75 96 LEU A N 1
ATOM 724 C CA . LEU A 1 96 ? 2.929 -13.173 -1.893 1.00 97.75 96 LEU A CA 1
ATOM 725 C C . LEU A 1 96 ? 1.538 -13.295 -2.520 1.00 97.75 96 LEU A C 1
ATOM 727 O O . LEU A 1 96 ? 0.573 -13.559 -1.810 1.00 97.75 96 LEU A O 1
ATOM 731 N N . VAL A 1 97 ? 1.441 -13.133 -3.843 1.00 97.81 97 VAL A N 1
ATOM 732 C CA . VAL A 1 97 ? 0.177 -13.259 -4.588 1.00 97.81 97 VAL A CA 1
ATOM 733 C C . VAL A 1 97 ? -0.434 -14.645 -4.375 1.00 97.81 97 VAL A C 1
ATOM 735 O O . VAL A 1 97 ? -1.606 -14.758 -4.031 1.00 97.81 97 VAL A O 1
ATOM 738 N N . ASN A 1 98 ? 0.363 -15.704 -4.504 1.00 97.81 98 ASN A N 1
ATOM 739 C CA . ASN A 1 98 ? -0.078 -17.079 -4.293 1.00 97.81 98 ASN A CA 1
ATOM 740 C C . ASN A 1 98 ? -0.486 -17.338 -2.840 1.00 97.81 98 ASN A C 1
ATOM 742 O O . ASN A 1 98 ? -1.478 -18.027 -2.608 1.00 97.81 98 ASN A O 1
ATOM 746 N N . GLY A 1 99 ? 0.247 -16.790 -1.866 1.00 98.06 99 GLY A N 1
ATOM 747 C CA . GLY A 1 99 ? -0.122 -16.878 -0.453 1.00 98.06 99 GLY A CA 1
ATOM 748 C C . GLY A 1 99 ? -1.467 -16.207 -0.164 1.00 98.06 99 GLY A C 1
ATOM 749 O O . GLY A 1 99 ? -2.328 -16.806 0.471 1.00 98.06 99 GLY A O 1
ATOM 750 N N . LEU A 1 100 ? -1.689 -15.003 -0.693 1.00 97.75 100 LEU A N 1
ATOM 751 C CA . LEU A 1 100 ? -2.957 -14.279 -0.550 1.00 97.75 100 LEU A CA 1
ATOM 752 C C . LEU A 1 100 ? -4.118 -15.007 -1.248 1.00 97.75 100 LEU A C 1
ATOM 754 O O . LEU A 1 100 ? -5.192 -15.136 -0.664 1.00 97.75 100 LEU A O 1
ATOM 758 N N . LYS A 1 101 ? -3.894 -15.568 -2.444 1.00 96.94 101 LYS A N 1
ATOM 759 C CA . LYS A 1 101 ? -4.887 -16.408 -3.139 1.00 96.94 101 LYS A CA 1
ATOM 760 C C . LYS A 1 101 ? -5.298 -17.632 -2.325 1.00 96.94 101 LYS A C 1
ATOM 762 O O . LYS A 1 101 ? -6.474 -17.977 -2.305 1.00 96.94 101 LYS A O 1
ATOM 767 N N . GLN A 1 102 ? -4.357 -18.285 -1.637 1.00 97.75 102 GLN A N 1
ATOM 768 C CA . GLN A 1 102 ? -4.670 -19.419 -0.753 1.00 97.75 102 GLN A CA 1
ATOM 769 C C . GLN A 1 102 ? -5.574 -19.017 0.419 1.00 97.75 102 GLN A C 1
ATOM 771 O O . GLN A 1 102 ? -6.320 -19.851 0.925 1.00 97.75 102 GLN A O 1
ATOM 776 N N . LEU A 1 103 ? -5.537 -17.746 0.821 1.00 96.25 103 LEU A N 1
ATOM 777 C CA . LEU A 1 103 ? -6.420 -17.170 1.835 1.00 96.25 103 LEU A CA 1
ATOM 778 C C . LEU A 1 103 ? -7.751 -16.659 1.253 1.00 96.25 103 LEU A C 1
ATOM 780 O O . LEU A 1 103 ? -8.561 -16.114 1.994 1.00 96.25 103 LEU A O 1
ATOM 784 N N . GLY A 1 104 ? -7.993 -16.845 -0.050 1.00 96.38 104 GLY A N 1
ATOM 785 C CA . GLY A 1 104 ? -9.230 -16.457 -0.728 1.00 96.38 104 GLY A CA 1
ATOM 786 C C . GLY A 1 104 ? -9.233 -15.046 -1.317 1.00 96.38 104 GLY A C 1
ATOM 787 O O . GLY A 1 104 ? -10.263 -14.625 -1.835 1.00 96.38 104 GLY A O 1
ATOM 788 N N . ALA A 1 105 ? -8.114 -14.316 -1.272 1.00 97.38 105 ALA A N 1
ATOM 789 C CA . ALA A 1 105 ? -8.035 -12.994 -1.887 1.00 97.38 105 ALA A CA 1
ATOM 790 C C . ALA A 1 105 ? -8.002 -13.083 -3.422 1.00 97.38 105 ALA A C 1
ATOM 792 O O . ALA A 1 105 ? -7.277 -13.905 -3.993 1.00 97.38 105 ALA A O 1
ATOM 793 N N . ASP A 1 106 ? -8.724 -12.183 -4.091 1.00 97.69 106 ASP A N 1
ATOM 794 C CA . ASP A 1 106 ? -8.654 -12.015 -5.542 1.00 97.69 106 ASP A CA 1
ATOM 795 C C . ASP A 1 106 ? -7.549 -11.007 -5.891 1.00 97.69 106 ASP A C 1
ATOM 797 O O . ASP A 1 106 ? -7.712 -9.787 -5.823 1.00 97.69 106 ASP A O 1
ATOM 801 N N . VAL A 1 107 ? -6.363 -11.541 -6.172 1.00 97.81 107 VAL A N 1
ATOM 802 C CA . VAL A 1 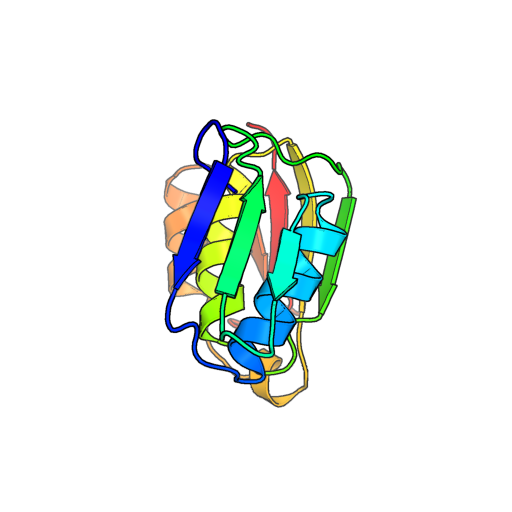107 ? -5.154 -10.772 -6.479 1.00 97.81 107 VAL A CA 1
ATOM 803 C C . VAL A 1 107 ? -4.379 -11.449 -7.600 1.00 97.81 107 VAL A C 1
ATOM 805 O O . VAL A 1 107 ? -4.217 -12.667 -7.590 1.00 97.81 107 VAL A O 1
ATOM 808 N N . SER A 1 108 ? -3.870 -10.708 -8.583 1.00 97.62 108 SER A N 1
ATOM 809 C CA . SER A 1 108 ? -3.136 -11.295 -9.711 1.00 97.62 108 SER A CA 1
ATOM 810 C C . SER A 1 108 ? -2.091 -10.358 -10.315 1.00 97.62 108 SER A C 1
ATOM 812 O O . SER A 1 108 ? -2.221 -9.140 -10.254 1.00 97.62 108 SER A O 1
ATOM 814 N N . CYS A 1 109 ? -1.039 -10.922 -10.915 1.00 97.38 109 CYS A N 1
ATOM 815 C CA . CYS A 1 109 ? -0.120 -10.162 -11.762 1.00 97.38 109 CYS A CA 1
ATOM 816 C C . CYS A 1 109 ? -0.700 -10.085 -13.182 1.00 97.38 109 CYS A C 1
ATOM 818 O O . CYS A 1 109 ? -0.836 -11.108 -13.856 1.00 97.38 109 CYS A O 1
ATOM 820 N N . ILE A 1 110 ? -1.037 -8.885 -13.651 1.00 94.19 110 ILE A N 1
ATOM 821 C CA . ILE A 1 110 ? -1.869 -8.710 -14.859 1.00 94.19 110 ILE A CA 1
ATOM 822 C C . ILE A 1 110 ? -1.091 -8.716 -16.180 1.00 94.19 110 ILE A C 1
ATOM 824 O O . ILE A 1 110 ? -1.690 -8.809 -17.247 1.00 94.19 110 ILE A O 1
ATOM 828 N N . ASN A 1 111 ? 0.243 -8.681 -16.132 1.00 91.62 111 ASN A N 1
ATOM 829 C CA . ASN A 1 111 ? 1.092 -8.750 -17.329 1.00 91.62 111 ASN A CA 1
ATOM 830 C C . ASN A 1 111 ? 1.511 -10.182 -17.709 1.00 91.62 111 ASN A C 1
ATOM 832 O O . ASN A 1 111 ? 2.378 -10.355 -18.563 1.00 91.62 111 ASN A O 1
ATOM 836 N N . GLY A 1 112 ? 0.940 -11.210 -17.071 1.00 84.56 112 GLY A N 1
ATOM 837 C CA . GLY A 1 112 ? 1.341 -12.603 -17.301 1.00 84.56 112 GLY A CA 1
ATOM 838 C C . GLY A 1 112 ? 2.772 -12.908 -16.843 1.00 84.56 112 GLY A C 1
ATOM 839 O O . GLY A 1 112 ? 3.399 -13.833 -17.353 1.00 84.56 112 GLY A O 1
ATOM 840 N N . THR A 1 113 ? 3.299 -12.111 -15.912 1.00 92.06 113 THR A N 1
ATOM 841 C CA . THR A 1 113 ? 4.616 -12.280 -15.289 1.00 92.06 113 THR A CA 1
ATOM 842 C C . THR A 1 113 ? 4.464 -12.574 -13.796 1.00 92.06 113 THR A C 1
ATOM 844 O O . THR A 1 113 ? 3.404 -12.364 -13.213 1.00 92.06 113 THR A O 1
ATOM 847 N N . ASP A 1 114 ? 5.552 -12.985 -13.144 1.00 96.00 114 ASP A N 1
ATOM 848 C CA . ASP A 1 114 ? 5.605 -13.204 -11.687 1.00 96.00 114 ASP A CA 1
ATOM 849 C C . ASP A 1 114 ? 5.839 -11.911 -10.875 1.00 96.00 114 ASP A C 1
ATOM 851 O O . ASP A 1 114 ? 6.193 -11.939 -9.688 1.00 96.00 114 ASP A O 1
ATOM 855 N N . SER A 1 115 ? 5.648 -10.760 -11.520 1.00 97.06 115 SER A N 1
ATOM 856 C CA . 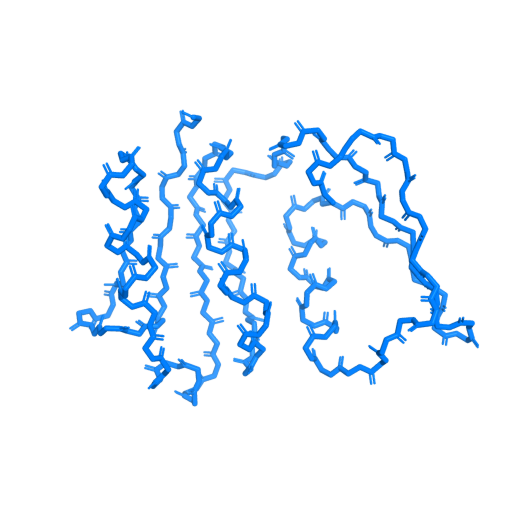SER A 1 115 ? 6.052 -9.435 -11.052 1.00 97.06 115 SER A CA 1
ATOM 857 C C . SER A 1 115 ? 4.938 -8.403 -11.289 1.00 97.06 115 SER A C 1
ATOM 859 O O . SER A 1 115 ? 4.018 -8.664 -12.064 1.00 97.06 115 SER A O 1
ATOM 861 N N . PRO A 1 116 ? 5.013 -7.214 -10.661 1.00 96.94 116 PRO A N 1
ATOM 862 C CA . PRO A 1 116 ? 4.080 -6.119 -10.916 1.00 96.94 116 PRO A CA 1
ATOM 863 C C . PRO A 1 116 ? 3.948 -5.763 -12.413 1.00 96.94 116 PRO A C 1
ATOM 865 O O . PRO A 1 116 ? 4.914 -5.936 -13.165 1.00 96.94 116 PRO A O 1
ATOM 868 N N . PRO A 1 117 ? 2.800 -5.219 -12.859 1.00 97.88 117 PRO A N 1
ATOM 869 C CA . PRO A 1 117 ? 1.692 -4.709 -12.053 1.00 97.88 117 PRO A CA 1
ATOM 870 C C . PRO A 1 117 ? 0.850 -5.805 -11.394 1.00 97.88 117 PRO A C 1
ATOM 872 O O . PRO A 1 117 ? 0.596 -6.852 -11.994 1.00 97.88 117 PRO A O 1
ATOM 875 N N . VAL A 1 118 ? 0.404 -5.535 -10.168 1.00 98.12 118 VAL A N 1
ATOM 876 C CA . VAL A 1 118 ? -0.493 -6.407 -9.402 1.00 98.12 118 VAL A CA 1
ATOM 877 C C . VAL A 1 118 ? -1.866 -5.754 -9.318 1.00 98.12 118 VAL A C 1
ATOM 879 O O . VAL A 1 118 ? -1.977 -4.606 -8.899 1.00 98.12 118 VAL A O 1
ATOM 882 N N . GLU A 1 119 ? -2.904 -6.482 -9.700 1.00 98.56 119 GLU A N 1
ATOM 883 C CA . GLU A 1 119 ? -4.297 -6.100 -9.501 1.00 98.56 119 GLU A CA 1
ATOM 884 C C . GLU A 1 119 ? -4.857 -6.807 -8.269 1.00 98.56 119 GLU A C 1
ATOM 886 O O . GLU A 1 119 ? -4.606 -7.993 -8.058 1.00 98.56 119 GLU A O 1
ATOM 891 N N . VAL A 1 120 ? -5.613 -6.066 -7.466 1.00 98.38 120 VAL A N 1
ATOM 892 C CA . VAL A 1 120 ? -6.350 -6.549 -6.300 1.00 98.38 120 VAL A CA 1
ATOM 893 C C . VAL A 1 120 ? -7.821 -6.195 -6.495 1.00 98.38 120 VAL A C 1
ATOM 895 O O . VAL A 1 120 ? -8.160 -5.014 -6.601 1.00 98.38 120 VAL A O 1
ATOM 898 N N . ILE A 1 121 ? -8.687 -7.205 -6.510 1.00 98.12 121 ILE A N 1
ATOM 899 C CA . ILE A 1 121 ? -10.142 -7.058 -6.438 1.00 98.12 121 ILE A CA 1
ATOM 900 C C . ILE A 1 121 ? -10.555 -7.377 -4.997 1.00 98.12 121 ILE A C 1
ATOM 902 O O . ILE A 1 121 ? -10.680 -8.530 -4.588 1.00 98.12 121 ILE A O 1
ATOM 906 N N . ALA A 1 122 ? -10.700 -6.336 -4.187 1.00 95.19 122 ALA A N 1
ATOM 907 C CA . ALA A 1 122 ? -10.993 -6.448 -2.768 1.00 95.19 122 ALA A CA 1
ATOM 908 C C . ALA A 1 122 ? -12.509 -6.551 -2.535 1.00 95.19 122 ALA A C 1
ATOM 910 O O . ALA A 1 122 ? -13.271 -5.719 -3.035 1.00 95.19 122 ALA A O 1
ATOM 911 N N . ASN A 1 123 ? -12.937 -7.561 -1.772 1.00 90.25 123 ASN A N 1
ATOM 912 C CA . ASN A 1 123 ? -14.352 -7.864 -1.509 1.00 90.25 123 ASN A CA 1
ATOM 913 C C . ASN A 1 123 ? -14.713 -7.904 -0.006 1.00 90.25 123 ASN A C 1
ATOM 915 O O . ASN A 1 123 ? -15.863 -8.204 0.316 1.00 90.25 123 ASN A O 1
ATOM 919 N N . GLY A 1 124 ? -13.779 -7.555 0.889 1.00 77.19 124 GLY A N 1
ATOM 920 C CA . GLY A 1 124 ? -13.929 -7.647 2.350 1.00 77.19 124 GLY A CA 1
ATOM 921 C C . GLY A 1 124 ? -13.398 -8.946 2.938 1.00 77.19 124 GLY A C 1
ATOM 922 O O . GLY A 1 124 ? -13.959 -10.013 2.607 1.00 77.19 124 GLY A O 1
#

Organism: NCBI:txid408172

Secondary structure (DSSP, 8-state):
--SSSEEEE-S---SHHHHHHHHHHHHTT--EEEEGGGTEEEEE--TT--S-SEEEEE-TT-HHHHHHHHHHHTTSEEEEEEE--TTGGGS--HHHHHHHHHTT-EEEETTSSSSS-EEEEEE-

Sequence (124 aa):
MLAEGHTEIHNLLDSDDTRRMVEALNTLGVEVLEDRNQNRISVKGTSGTIPVTEATLMLGNAGTAIRPLTAALTLGQGRFVLDGVQRMRERPIIDLVNGLKQLGADVSCINGTDSPPVEVIANG

Foldseek 3Di:
DQ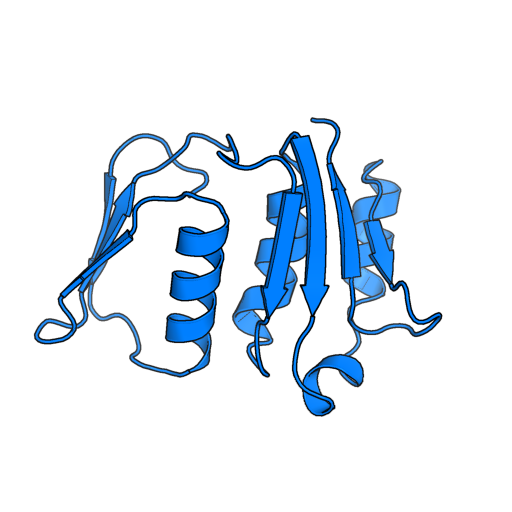DAAKDKDFPADPDLLVVLLVVQCVQQVWDKDDDVVRNMIMTHHPNLERNDQEDERARAQNPVRQLVCQVSVQSYAHKYWYAYPPNQQPDADQVSQVVVVVVVWDKDAPVPDRGDRMMGHHDD

pLDDT: mean 94.88, std 3.38, range [77.19, 98.56]